Protein AF-A0AAE3IPI8-F1 (afdb_monomer_lite)

Structure (mmCIF, N/CA/C/O backbone):
data_AF-A0AAE3IPI8-F1
#
_entry.id   AF-A0AAE3IPI8-F1
#
loop_
_atom_site.group_PDB
_atom_site.id
_atom_site.type_symbol
_at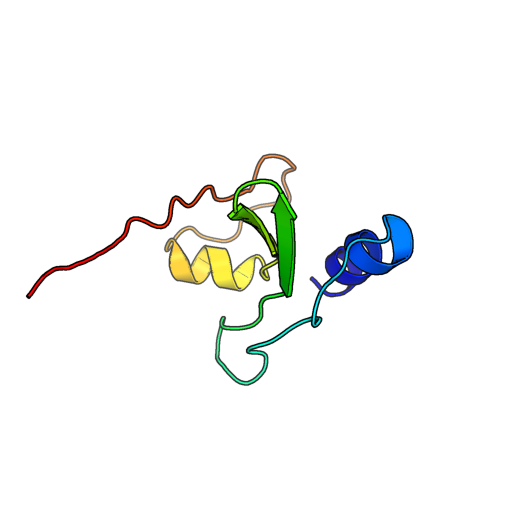om_site.label_atom_id
_atom_site.label_alt_id
_atom_site.label_comp_id
_atom_site.label_asym_id
_atom_site.label_entity_id
_atom_site.label_seq_id
_atom_site.pdbx_PDB_ins_code
_atom_site.Cartn_x
_atom_site.Cartn_y
_atom_site.Cartn_z
_atom_site.occupancy
_atom_site.B_iso_or_equiv
_atom_site.auth_seq_id
_atom_site.auth_comp_id
_atom_site.auth_asym_id
_atom_site.auth_atom_id
_atom_site.pdbx_PDB_model_num
ATOM 1 N N . MET A 1 1 ? 5.864 -6.499 -0.598 1.00 92.12 1 MET A N 1
ATOM 2 C CA . MET A 1 1 ? 4.509 -5.972 -0.302 1.00 92.12 1 MET A CA 1
ATOM 3 C C . MET A 1 1 ? 3.824 -6.816 0.766 1.00 92.12 1 MET A C 1
ATOM 5 O O . MET A 1 1 ? 3.174 -6.282 1.646 1.00 92.12 1 MET A O 1
ATOM 9 N N . GLU A 1 2 ? 4.016 -8.125 0.712 1.00 96.00 2 GLU A N 1
ATOM 10 C CA . GLU A 1 2 ? 3.561 -9.171 1.625 1.00 96.00 2 GLU A CA 1
ATOM 11 C C . GLU A 1 2 ? 3.762 -8.797 3.097 1.00 96.00 2 GLU A C 1
ATOM 13 O O . GLU A 1 2 ? 2.793 -8.797 3.843 1.00 96.00 2 GLU A O 1
ATOM 18 N N . LYS A 1 3 ? 4.972 -8.364 3.483 1.00 96.50 3 LYS A N 1
ATOM 19 C CA . LYS A 1 3 ? 5.257 -7.889 4.850 1.00 96.50 3 LYS A CA 1
ATOM 20 C C . LYS A 1 3 ? 4.387 -6.702 5.270 1.00 96.50 3 LYS A C 1
ATOM 22 O O . LYS A 1 3 ? 3.989 -6.602 6.421 1.00 96.50 3 LYS A O 1
ATOM 27 N N . SER A 1 4 ? 4.087 -5.791 4.344 1.00 95.62 4 SER A N 1
ATOM 28 C CA . SER A 1 4 ? 3.182 -4.673 4.617 1.00 95.62 4 SER A CA 1
ATOM 29 C C . SER A 1 4 ? 1.753 -5.179 4.805 1.00 95.62 4 SER A C 1
ATOM 31 O O . SER A 1 4 ? 1.084 -4.753 5.733 1.00 95.62 4 SER A O 1
ATOM 33 N N . VAL A 1 5 ? 1.294 -6.119 3.972 1.00 97.75 5 VAL A N 1
ATOM 34 C CA . VAL A 1 5 ? -0.039 -6.728 4.119 1.00 97.75 5 VAL A CA 1
ATOM 35 C C . VAL A 1 5 ? -0.173 -7.441 5.464 1.00 97.75 5 VAL A C 1
ATOM 37 O O . VAL A 1 5 ? -1.165 -7.230 6.147 1.00 97.75 5 VAL A O 1
ATOM 40 N N . GLU A 1 6 ? 0.828 -8.227 5.858 1.00 98.12 6 GLU A N 1
ATOM 41 C CA . GLU A 1 6 ? 0.907 -8.873 7.174 1.00 98.12 6 GLU A CA 1
ATOM 42 C C . GLU A 1 6 ? 0.862 -7.839 8.306 1.00 98.12 6 GLU A C 1
ATOM 44 O O . GLU A 1 6 ? 0.057 -7.963 9.220 1.00 98.12 6 GLU A O 1
ATOM 49 N N . PHE A 1 7 ? 1.638 -6.756 8.205 1.00 97.81 7 PHE A N 1
ATOM 50 C CA . PHE A 1 7 ? 1.619 -5.679 9.195 1.00 97.81 7 PHE A CA 1
ATOM 51 C C . PHE A 1 7 ? 0.228 -5.046 9.364 1.00 97.81 7 PHE A C 1
ATOM 53 O O . PHE A 1 7 ? -0.257 -4.919 10.485 1.00 97.81 7 PHE A O 1
ATOM 60 N N . TYR A 1 8 ? -0.441 -4.661 8.272 1.00 97.56 8 TYR A N 1
ATOM 61 C CA . TYR A 1 8 ? -1.758 -4.021 8.363 1.00 97.56 8 TYR A CA 1
ATOM 62 C C . TYR A 1 8 ? -2.862 -5.004 8.780 1.00 97.56 8 TYR A C 1
ATOM 64 O O . TYR A 1 8 ? -3.750 -4.631 9.545 1.00 97.56 8 TYR A O 1
ATOM 72 N N . ARG A 1 9 ? -2.808 -6.255 8.309 1.00 97.94 9 ARG A N 1
ATOM 73 C CA . ARG A 1 9 ? -3.809 -7.281 8.623 1.00 97.94 9 ARG A CA 1
ATOM 74 C C . ARG A 1 9 ? -3.635 -7.844 10.028 1.00 97.94 9 ARG A C 1
ATOM 76 O O . ARG A 1 9 ? -4.564 -7.788 10.821 1.00 97.94 9 ARG A O 1
ATOM 83 N N . ASP A 1 10 ? -2.455 -8.371 10.328 1.00 97.75 10 ASP A N 1
ATOM 84 C CA . ASP A 1 10 ? -2.198 -9.132 11.553 1.00 97.75 10 ASP A CA 1
ATOM 85 C C . ASP A 1 10 ? -1.672 -8.222 12.667 1.00 97.75 10 ASP A C 1
ATOM 87 O O . ASP A 1 10 ? -2.005 -8.413 13.833 1.00 97.75 10 ASP A O 1
ATOM 91 N N . GLY A 1 11 ? -0.889 -7.197 12.313 1.00 97.81 11 GLY A N 1
ATOM 92 C CA . GLY A 1 11 ? -0.359 -6.230 13.277 1.00 97.81 11 GLY A CA 1
ATOM 93 C C . GLY A 1 11 ? -1.390 -5.197 13.737 1.00 97.81 11 GLY A C 1
ATOM 94 O O . GLY A 1 11 ? -1.443 -4.878 14.922 1.00 97.81 11 GLY A O 1
ATOM 95 N N . LEU A 1 12 ? -2.217 -4.680 12.822 1.00 97.12 12 LEU A N 1
ATOM 96 C CA . LEU A 1 12 ? -3.233 -3.658 13.127 1.00 97.12 12 LEU A CA 1
ATOM 97 C C . LEU A 1 12 ? -4.678 -4.182 13.121 1.00 97.12 12 LEU A C 1
ATOM 99 O O . LEU A 1 12 ? -5.595 -3.425 13.434 1.00 97.12 12 LEU A O 1
ATOM 103 N N . GLY A 1 13 ? -4.902 -5.451 12.770 1.00 96.81 13 GLY A N 1
ATOM 104 C CA . GLY A 1 13 ? -6.237 -6.058 12.757 1.00 96.81 13 GLY A CA 1
ATOM 105 C C . GLY A 1 13 ? -7.146 -5.571 11.623 1.00 96.81 13 GLY A C 1
ATOM 106 O O . GLY A 1 13 ? -8.366 -5.708 11.722 1.00 96.81 13 GLY A O 1
ATOM 107 N N . LEU A 1 14 ? -6.601 -4.962 10.562 1.00 97.31 14 LEU A N 1
ATOM 108 C CA . LEU A 1 14 ? -7.413 -4.443 9.460 1.00 97.31 14 LEU A CA 1
ATOM 109 C C . LEU A 1 14 ? -7.863 -5.567 8.518 1.00 97.31 14 LEU A C 1
ATOM 111 O O . LEU A 1 14 ? -7.064 -6.379 8.052 1.00 97.31 14 LEU A O 1
ATOM 115 N N . SER A 1 15 ? -9.150 -5.570 8.167 1.00 96.50 15 SER A N 1
ATOM 116 C CA . SER A 1 15 ? -9.724 -6.576 7.269 1.00 96.50 15 SER A CA 1
ATOM 117 C C . SER A 1 15 ? -9.265 -6.391 5.819 1.00 96.50 15 SER A C 1
ATOM 119 O O . SER A 1 15 ? -9.295 -5.282 5.278 1.00 96.50 15 SER A O 1
ATOM 121 N N . THR A 1 16 ? -8.901 -7.495 5.167 1.00 97.56 16 THR A N 1
ATOM 122 C CA . THR A 1 16 ? -8.528 -7.551 3.749 1.00 97.56 16 THR A CA 1
ATOM 123 C C . THR A 1 16 ? -8.798 -8.942 3.174 1.00 97.56 16 THR A C 1
ATOM 125 O O . THR A 1 16 ? -8.624 -9.939 3.872 1.00 97.56 16 THR A O 1
ATOM 128 N N . ASP A 1 17 ? -9.129 -9.017 1.882 1.00 96.12 17 ASP A N 1
ATOM 129 C CA . ASP A 1 17 ? -9.212 -10.281 1.126 1.00 96.12 17 ASP A CA 1
ATOM 130 C C . ASP A 1 17 ? -7.819 -10.822 0.740 1.00 96.12 17 ASP A C 1
ATOM 132 O O . ASP A 1 17 ? -7.673 -11.844 0.068 1.00 96.12 17 ASP A O 1
ATOM 136 N N . GLY A 1 18 ? -6.764 -10.118 1.159 1.00 96.81 18 GLY A N 1
ATOM 137 C CA . GLY A 1 18 ? -5.383 -10.422 0.834 1.00 96.81 18 GLY A CA 1
ATOM 138 C C . GLY A 1 18 ? -4.950 -9.815 -0.497 1.00 96.81 18 GLY A C 1
ATOM 139 O O . GLY A 1 18 ? -5.504 -8.831 -0.984 1.00 96.81 18 GLY A O 1
ATOM 140 N N . ILE A 1 19 ? -3.884 -10.379 -1.063 1.00 97.75 19 ILE A N 1
ATOM 141 C CA . ILE A 1 19 ? -3.314 -9.901 -2.324 1.00 97.75 19 ILE A CA 1
ATOM 142 C C . ILE A 1 19 ? -4.045 -10.572 -3.490 1.00 97.75 19 ILE A C 1
ATOM 144 O O . ILE A 1 19 ? -3.926 -11.785 -3.690 1.00 97.75 19 ILE A O 1
ATOM 148 N N . VAL A 1 20 ? -4.728 -9.762 -4.290 1.00 96.81 20 VAL A N 1
ATOM 149 C CA . VAL A 1 20 ? -5.379 -10.145 -5.547 1.00 96.81 20 VAL A CA 1
ATOM 150 C C . VAL A 1 20 ? -4.506 -9.762 -6.745 1.00 96.81 20 VAL A C 1
ATOM 152 O O . VAL A 1 20 ? -3.512 -9.056 -6.596 1.00 96.81 20 VAL A O 1
ATOM 155 N N . GLY A 1 21 ? -4.838 -10.261 -7.940 1.00 94.38 21 GLY A N 1
ATOM 156 C CA . GLY A 1 21 ? -4.195 -9.830 -9.189 1.00 94.38 21 GLY A CA 1
ATOM 157 C C . GLY A 1 21 ? -2.759 -10.325 -9.418 1.00 94.38 21 GLY A C 1
ATOM 158 O O . GLY A 1 21 ? -2.099 -9.863 -10.341 1.00 94.38 21 GLY A O 1
ATOM 159 N N . ARG A 1 22 ? -2.274 -11.301 -8.634 1.00 93.38 22 ARG A N 1
ATOM 160 C CA . ARG A 1 22 ? -0.911 -11.867 -8.764 1.00 93.38 22 ARG A CA 1
ATOM 161 C C . ARG A 1 22 ? -0.588 -12.463 -10.141 1.00 93.38 22 ARG A C 1
ATOM 163 O O . ARG A 1 22 ? 0.582 -12.548 -10.487 1.00 93.38 22 ARG A O 1
ATOM 170 N N . GLY A 1 23 ? -1.600 -12.908 -10.887 1.00 92.62 23 GLY A N 1
ATOM 171 C CA . GLY A 1 23 ? -1.431 -13.483 -12.226 1.00 92.62 23 GLY A CA 1
ATOM 172 C C . GLY A 1 23 ? -1.258 -12.450 -13.342 1.00 92.62 23 GLY A C 1
ATOM 173 O O . GLY A 1 23 ? -1.004 -12.835 -14.477 1.00 92.62 23 GLY A O 1
ATOM 174 N N . PHE A 1 24 ? -1.404 -11.160 -13.035 1.00 92.31 24 PHE A N 1
ATOM 175 C CA . PHE A 1 24 ? -1.265 -10.079 -14.002 1.00 92.31 24 PHE A CA 1
ATOM 176 C C . PHE A 1 24 ? 0.034 -9.325 -13.746 1.00 92.31 24 PHE A C 1
ATOM 178 O O . PHE A 1 24 ? 0.370 -9.005 -12.601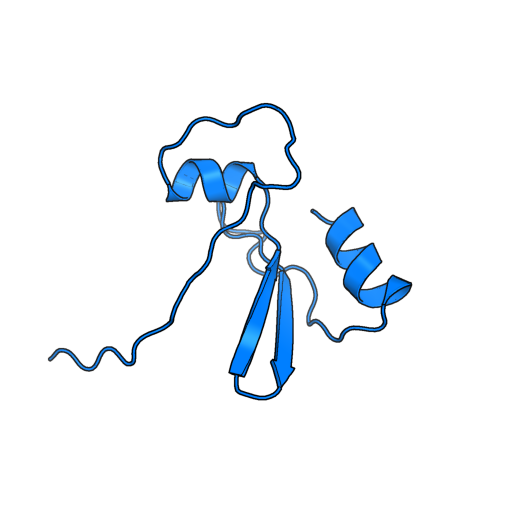 1.00 92.31 24 PHE A O 1
ATOM 185 N N . GLU A 1 25 ? 0.751 -9.013 -14.820 1.00 93.06 25 GLU A N 1
ATOM 186 C CA . GLU A 1 25 ? 1.931 -8.162 -14.745 1.00 93.06 25 GLU A CA 1
ATOM 187 C C . GLU A 1 25 ? 1.546 -6.815 -14.118 1.00 93.06 25 GLU A C 1
ATOM 189 O O . GLU A 1 25 ? 0.570 -6.182 -14.515 1.00 93.06 25 GLU A O 1
ATOM 194 N N . HIS A 1 26 ? 2.256 -6.429 -13.057 1.00 93.00 26 HIS A N 1
ATOM 195 C CA . HIS A 1 26 ? 1.967 -5.249 -12.234 1.00 93.00 26 HIS A CA 1
ATOM 196 C C . HIS A 1 26 ? 0.581 -5.188 -11.559 1.00 93.00 26 HIS A C 1
ATOM 198 O O . HIS A 1 26 ? 0.324 -4.226 -10.839 1.00 93.00 26 HIS A O 1
ATOM 204 N N . GLY A 1 27 ? -0.265 -6.217 -11.676 1.00 93.25 27 GLY A N 1
ATOM 205 C CA . GLY A 1 27 ? -1.640 -6.218 -11.158 1.00 93.25 27 GLY A CA 1
ATOM 206 C C . GLY A 1 27 ? -1.801 -6.632 -9.693 1.00 93.25 27 GLY A C 1
ATOM 207 O O . GLY A 1 27 ? -2.919 -6.637 -9.181 1.00 93.25 27 GLY A O 1
ATOM 208 N N . ALA A 1 28 ? -0.716 -6.998 -9.006 1.00 97.00 28 ALA A N 1
ATOM 209 C CA . ALA A 1 28 ? -0.778 -7.422 -7.612 1.00 97.00 28 ALA A CA 1
ATOM 210 C C . ALA A 1 28 ? -1.139 -6.251 -6.679 1.00 97.00 28 ALA A C 1
ATOM 212 O O . ALA A 1 28 ? -0.408 -5.264 -6.609 1.00 97.00 28 ALA A O 1
ATOM 213 N N . VAL A 1 29 ? -2.224 -6.391 -5.916 1.00 97.12 29 VAL A N 1
ATOM 214 C CA . VAL A 1 29 ? -2.704 -5.367 -4.973 1.00 97.12 29 VAL A CA 1
ATOM 215 C C . VAL A 1 29 ? -3.418 -6.003 -3.785 1.00 97.12 29 VAL A C 1
ATOM 217 O O . VAL A 1 29 ? -4.107 -7.006 -3.938 1.00 97.12 29 VAL A O 1
ATOM 220 N N . ALA A 1 30 ? -3.281 -5.408 -2.601 1.00 98.06 30 ALA A N 1
ATOM 221 C CA . ALA A 1 30 ? -4.167 -5.665 -1.465 1.00 98.06 30 ALA A CA 1
ATOM 222 C C . ALA A 1 30 ? -4.965 -4.406 -1.121 1.00 98.06 30 ALA A C 1
ATOM 224 O O . ALA A 1 30 ? -4.420 -3.301 -1.140 1.00 98.06 30 ALA A O 1
ATOM 225 N N . PHE A 1 31 ? -6.239 -4.579 -0.781 1.00 97.50 31 PHE A N 1
ATOM 226 C CA . PHE A 1 31 ? -7.129 -3.482 -0.416 1.00 97.50 31 PHE A CA 1
ATOM 227 C C . PHE A 1 31 ? -7.586 -3.599 1.037 1.00 97.50 31 PHE A C 1
ATOM 229 O O . PHE A 1 31 ? -7.910 -4.690 1.506 1.00 97.50 31 PHE A O 1
ATOM 236 N N . PHE A 1 32 ? -7.659 -2.453 1.709 1.00 97.75 32 PHE A N 1
ATOM 237 C CA . PHE A 1 32 ? -8.232 -2.284 3.039 1.00 97.75 32 PHE A CA 1
ATOM 238 C C . PHE A 1 32 ? -9.294 -1.192 2.950 1.00 97.75 32 PHE A C 1
ATOM 240 O O . PHE A 1 32 ? -8.997 -0.059 2.559 1.00 97.75 32 PHE A O 1
ATOM 247 N N . ASN A 1 33 ? -10.540 -1.545 3.255 1.00 95.19 33 ASN A N 1
ATOM 248 C CA . ASN A 1 33 ? -11.660 -0.609 3.219 1.00 95.19 33 ASN A CA 1
ATOM 249 C C . ASN A 1 33 ? -11.840 0.035 4.594 1.00 95.19 33 ASN A C 1
ATOM 251 O O . ASN A 1 33 ? -11.867 -0.658 5.609 1.00 95.19 33 ASN A O 1
ATOM 255 N N . PHE A 1 34 ? -12.010 1.352 4.609 1.00 93.44 34 PHE A N 1
ATOM 256 C CA . PHE A 1 34 ? -12.324 2.129 5.801 1.00 93.44 34 PHE A CA 1
ATOM 257 C C . PHE A 1 34 ? -13.716 2.750 5.687 1.00 93.44 34 PHE A C 1
ATOM 259 O O . PHE A 1 34 ? -14.432 2.595 4.693 1.00 93.44 34 PHE A O 1
ATOM 266 N N . GLN A 1 35 ? -14.101 3.468 6.738 1.00 91.62 35 GLN A N 1
ATOM 267 C CA . GLN A 1 35 ? -15.344 4.226 6.775 1.00 91.62 35 GLN A CA 1
ATOM 268 C C . GLN A 1 35 ? -15.383 5.284 5.661 1.00 91.62 35 GLN A C 1
ATOM 270 O O . GLN A 1 35 ? -14.353 5.711 5.132 1.00 91.62 35 GLN A O 1
ATOM 275 N N . SER A 1 36 ? -16.595 5.704 5.298 1.00 91.62 36 SER A N 1
ATOM 276 C CA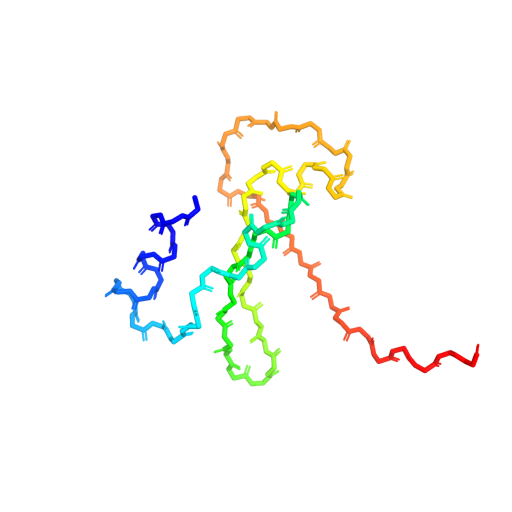 . SER A 1 36 ? -16.830 6.783 4.327 1.00 91.62 36 SER A CA 1
ATOM 277 C C . SER A 1 36 ? -16.221 6.545 2.936 1.00 91.62 36 SER A C 1
ATOM 279 O O . SER A 1 36 ? -15.937 7.493 2.210 1.00 91.62 36 SER A O 1
ATOM 281 N N . GLY A 1 37 ? -16.018 5.281 2.547 1.00 89.75 37 GLY A N 1
ATOM 282 C CA . GLY A 1 37 ? -15.543 4.907 1.211 1.00 89.75 37 GLY A CA 1
ATOM 283 C C . GLY A 1 37 ? -14.044 5.117 0.971 1.00 89.75 37 GLY A C 1
ATOM 284 O O . GLY A 1 37 ? -13.584 4.940 -0.157 1.00 89.75 37 GLY A O 1
ATOM 285 N N . VAL A 1 38 ? -13.271 5.460 2.006 1.00 9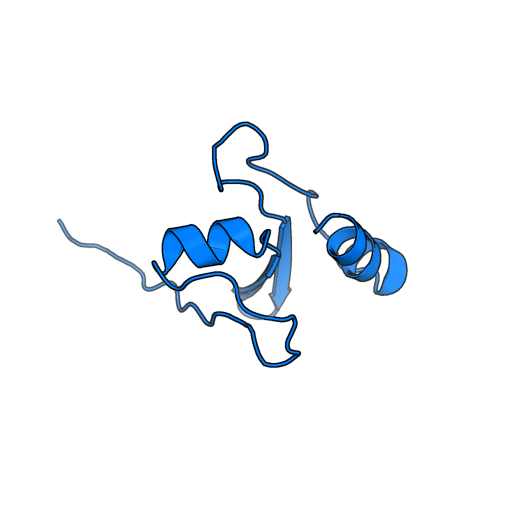4.75 38 VAL A N 1
ATOM 286 C CA . VAL A 1 38 ? -11.807 5.539 1.918 1.00 94.75 38 VAL A CA 1
ATOM 287 C C . VAL A 1 38 ? -11.224 4.132 1.803 1.00 94.75 38 VAL A C 1
ATOM 289 O O . VAL A 1 38 ? -11.649 3.207 2.496 1.00 94.75 38 VAL A O 1
ATOM 292 N N . ARG A 1 39 ? -10.221 3.965 0.940 1.00 95.50 39 ARG A N 1
ATOM 293 C CA . ARG A 1 39 ? -9.535 2.688 0.734 1.00 95.50 39 ARG A CA 1
ATOM 294 C C . ARG A 1 39 ? -8.026 2.888 0.723 1.00 95.50 39 ARG A C 1
ATOM 296 O O . ARG A 1 39 ? -7.527 3.719 -0.030 1.00 95.50 39 ARG A O 1
ATOM 303 N N . LEU A 1 40 ? -7.308 2.087 1.505 1.00 96.62 40 LEU A N 1
ATOM 304 C CA . LEU A 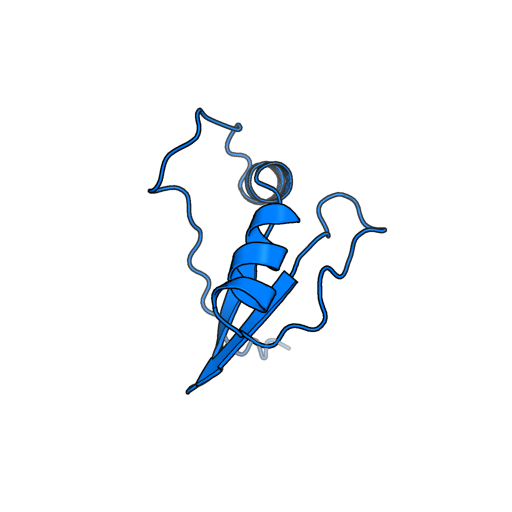1 40 ? -5.861 1.927 1.359 1.00 96.62 40 LEU A CA 1
ATOM 305 C C . LEU A 1 40 ? -5.599 0.781 0.387 1.00 96.62 40 LEU A C 1
ATOM 307 O O . LEU A 1 40 ? -6.112 -0.324 0.566 1.00 96.62 40 LEU A O 1
ATOM 311 N N . ALA A 1 41 ? -4.793 1.050 -0.633 1.00 96.75 41 ALA A N 1
ATOM 312 C CA . ALA A 1 41 ? -4.301 0.047 -1.562 1.00 96.75 41 ALA A CA 1
ATOM 313 C C . ALA A 1 41 ? -2.792 -0.120 -1.368 1.00 96.75 41 ALA A C 1
ATOM 315 O O . ALA A 1 41 ? -2.052 0.862 -1.371 1.00 96.75 41 ALA A O 1
ATOM 316 N N . LEU A 1 42 ? -2.332 -1.359 -1.208 1.00 96.75 42 LEU A N 1
ATOM 317 C CA . LEU A 1 42 ? -0.910 -1.691 -1.143 1.00 96.75 42 LEU A CA 1
ATOM 318 C C . LEU A 1 42 ? -0.491 -2.334 -2.456 1.00 96.75 42 LEU A C 1
ATOM 320 O O . LEU A 1 42 ? -1.073 -3.343 -2.852 1.00 96.75 42 LEU A O 1
ATOM 324 N N . TRP A 1 43 ? 0.491 -1.730 -3.120 1.00 95.12 43 TRP A N 1
ATOM 325 C CA . TRP A 1 43 ? 1.038 -2.162 -4.407 1.00 95.12 43 TRP A CA 1
ATOM 326 C C . TRP A 1 43 ? 2.546 -2.422 -4.272 1.00 95.12 43 TRP A C 1
ATOM 328 O O . TRP A 1 43 ? 3.214 -1.813 -3.427 1.00 95.12 43 TRP A O 1
ATOM 338 N N . PRO A 1 44 ? 3.146 -3.280 -5.113 1.00 94.44 44 PRO A N 1
ATOM 339 C CA . PRO A 1 44 ? 4.591 -3.303 -5.279 1.00 94.44 44 PRO A CA 1
ATOM 340 C C . PRO A 1 44 ? 5.077 -1.958 -5.839 1.00 94.44 44 PRO A C 1
ATOM 342 O O . PRO A 1 44 ? 4.491 -1.432 -6.782 1.00 94.44 44 PRO A O 1
ATOM 345 N N . ARG A 1 45 ? 6.211 -1.437 -5.348 1.00 93.50 45 ARG A N 1
ATOM 346 C CA . ARG A 1 45 ? 6.827 -0.198 -5.883 1.00 93.50 45 ARG A CA 1
ATOM 347 C C . ARG A 1 45 ? 7.065 -0.267 -7.399 1.00 93.50 45 ARG A C 1
ATOM 349 O O . ARG A 1 45 ? 6.904 0.724 -8.098 1.00 93.50 45 ARG A O 1
ATOM 356 N N . LYS A 1 46 ? 7.383 -1.462 -7.912 1.00 93.81 46 LYS A N 1
ATOM 357 C CA . LYS A 1 46 ? 7.513 -1.735 -9.352 1.00 93.81 46 LYS A CA 1
ATOM 358 C C . LYS A 1 46 ? 6.225 -1.451 -10.131 1.00 93.81 46 LYS A C 1
ATOM 360 O O . LYS A 1 46 ? 6.309 -0.926 -11.230 1.00 93.81 46 LYS A O 1
ATOM 365 N N . SER A 1 47 ? 5.058 -1.773 -9.571 1.00 94.94 47 SER A N 1
ATOM 366 C CA . SER A 1 47 ? 3.770 -1.490 -10.213 1.00 94.94 47 SER A CA 1
ATOM 367 C C . SER A 1 47 ? 3.495 0.008 -10.296 1.00 94.94 47 SER A C 1
ATOM 369 O O . SER A 1 47 ? 3.073 0.483 -11.339 1.00 94.94 47 SER A O 1
ATOM 371 N N . ILE A 1 48 ? 3.807 0.760 -9.237 1.00 93.25 48 ILE A N 1
ATOM 372 C CA . ILE A 1 48 ? 3.649 2.224 -9.229 1.00 93.25 48 ILE A CA 1
ATOM 373 C C . ILE A 1 48 ? 4.611 2.893 -10.218 1.00 93.25 48 ILE A C 1
ATOM 375 O O . ILE A 1 48 ? 4.225 3.813 -10.933 1.00 93.25 48 ILE A O 1
ATOM 379 N N . SER A 1 49 ? 5.854 2.414 -10.297 1.00 94.19 49 SER A N 1
ATOM 380 C CA . SER A 1 49 ? 6.823 2.899 -11.286 1.00 94.19 49 SER A CA 1
ATOM 381 C C . SER A 1 49 ? 6.331 2.679 -12.719 1.00 94.19 49 SER A C 1
ATOM 383 O O . SER A 1 49 ? 6.396 3.600 -13.529 1.00 94.19 49 SER A O 1
ATOM 385 N N . ASN A 1 50 ? 5.771 1.500 -13.007 1.00 94.44 50 ASN A N 1
ATOM 386 C CA . ASN A 1 50 ? 5.176 1.192 -14.306 1.00 94.44 50 ASN A CA 1
ATOM 387 C C . ASN A 1 50 ? 3.956 2.076 -14.626 1.00 94.44 50 ASN A C 1
ATOM 389 O O . ASN A 1 50 ? 3.846 2.577 -15.736 1.00 94.44 50 ASN A O 1
ATOM 393 N N . ASP A 1 51 ? 3.056 2.291 -13.663 1.00 92.69 51 ASP A N 1
ATOM 394 C CA . ASP A 1 51 ? 1.843 3.106 -13.852 1.00 92.69 51 ASP A CA 1
ATOM 395 C C . ASP A 1 51 ? 2.158 4.593 -14.107 1.00 92.69 51 ASP A C 1
ATOM 397 O O . ASP A 1 51 ? 1.540 5.247 -14.943 1.00 92.69 51 ASP A O 1
ATOM 401 N N . THR A 1 52 ? 3.168 5.126 -13.416 1.00 92.56 52 THR A N 1
ATOM 402 C CA . THR A 1 52 ? 3.524 6.555 -13.461 1.00 92.56 52 THR A CA 1
ATOM 403 C C . THR A 1 52 ? 4.596 6.905 -14.494 1.00 92.56 52 THR A C 1
ATOM 405 O O . THR A 1 52 ? 4.834 8.088 -14.738 1.00 92.56 52 THR A O 1
ATOM 408 N N . ASN A 1 53 ? 5.276 5.911 -15.077 1.00 94.69 53 ASN A N 1
ATOM 409 C CA . ASN A 1 53 ? 6.518 6.074 -15.848 1.00 94.69 53 ASN A CA 1
ATOM 410 C C . ASN A 1 53 ? 7.650 6.799 -15.090 1.00 94.69 53 ASN A C 1
ATOM 412 O O . ASN A 1 53 ? 8.583 7.324 -15.701 1.00 94.69 53 ASN A O 1
ATOM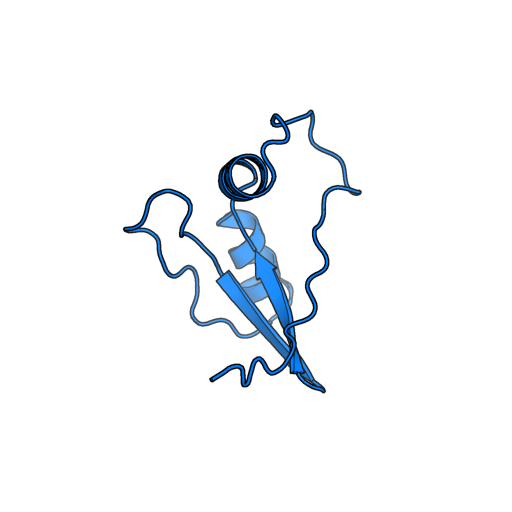 416 N N . ILE A 1 54 ? 7.600 6.823 -13.756 1.00 93.12 54 ILE A N 1
ATOM 417 C CA . ILE A 1 54 ? 8.665 7.376 -12.915 1.00 93.12 54 ILE A CA 1
ATOM 418 C C . ILE A 1 54 ? 9.603 6.230 -12.508 1.00 93.12 54 ILE A C 1
ATOM 420 O O . ILE A 1 54 ? 9.126 5.232 -11.958 1.00 93.12 54 ILE A O 1
ATOM 424 N N . PRO A 1 55 ? 10.929 6.331 -12.730 1.00 94.50 55 PRO A N 1
ATOM 425 C CA . PRO A 1 55 ? 11.873 5.296 -12.314 1.00 94.50 55 PRO A CA 1
ATOM 426 C C . PRO A 1 55 ? 11.835 5.041 -10.804 1.00 94.50 55 PRO A C 1
ATOM 428 O O . PRO A 1 55 ? 11.669 5.967 -10.010 1.00 94.50 55 PRO A O 1
ATOM 431 N N . ILE A 1 56 ? 12.042 3.786 -10.397 1.00 93.56 56 ILE A N 1
ATOM 432 C CA . ILE A 1 56 ? 12.160 3.422 -8.978 1.00 93.56 56 ILE A CA 1
ATOM 433 C C . ILE A 1 56 ? 13.344 4.164 -8.353 1.00 93.56 56 ILE A C 1
ATOM 435 O O . ILE A 1 56 ? 14.472 4.050 -8.826 1.00 93.56 56 ILE A O 1
ATOM 439 N N . GLN A 1 57 ? 13.080 4.867 -7.255 1.00 90.56 57 GLN A N 1
ATOM 440 C CA . GLN A 1 57 ? 14.077 5.603 -6.478 1.00 90.56 57 GLN A CA 1
ATOM 441 C C . GLN A 1 57 ? 14.489 4.827 -5.212 1.00 90.56 57 GLN A C 1
ATOM 443 O O . GLN A 1 57 ? 13.989 3.729 -4.922 1.00 90.56 57 GLN A O 1
ATOM 448 N N . ASN A 1 58 ? 15.389 5.402 -4.415 1.00 92.38 58 ASN A N 1
ATOM 449 C CA . ASN A 1 58 ? 15.662 4.918 -3.058 1.00 92.38 58 ASN A CA 1
ATOM 450 C C . ASN A 1 58 ? 14.405 4.996 -2.184 1.00 92.38 58 ASN A C 1
ATOM 452 O O . ASN A 1 58 ? 13.587 5.886 -2.365 1.00 92.38 58 ASN A O 1
ATOM 456 N N . ILE A 1 59 ? 14.253 4.066 -1.237 1.00 89.88 59 ILE A N 1
ATOM 457 C CA . ILE A 1 59 ? 13.081 4.022 -0.349 1.00 89.88 59 ILE A CA 1
ATOM 458 C C . ILE A 1 59 ? 12.952 5.350 0.407 1.00 89.88 59 ILE A C 1
ATOM 460 O O . ILE A 1 59 ? 13.904 5.792 1.049 1.00 89.88 59 ILE A O 1
ATOM 464 N N . SER A 1 60 ? 11.759 5.941 0.372 1.00 87.75 60 SER A N 1
ATOM 465 C CA . SER A 1 60 ? 11.425 7.162 1.103 1.00 87.75 60 SER A CA 1
ATOM 466 C C . SER A 1 60 ? 10.026 7.054 1.725 1.00 87.75 60 SER A C 1
ATOM 468 O O . SER A 1 60 ? 9.119 6.505 1.096 1.00 87.75 60 SER A O 1
ATOM 470 N N . PRO A 1 61 ? 9.813 7.582 2.946 1.00 86.12 61 PRO A N 1
ATOM 471 C CA . PRO A 1 61 ? 8.502 7.568 3.599 1.00 86.12 61 PRO A CA 1
ATOM 472 C C . PRO A 1 61 ? 7.461 8.463 2.904 1.00 86.12 61 PRO A C 1
ATOM 474 O O . PRO A 1 61 ? 6.284 8.389 3.237 1.00 86.12 61 PRO A O 1
ATOM 477 N N . LEU A 1 62 ? 7.876 9.307 1.953 1.00 86.12 62 LEU A N 1
ATOM 478 C CA . LEU A 1 62 ? 6.994 10.224 1.223 1.00 86.12 62 LEU A CA 1
ATOM 479 C C . LEU A 1 62 ? 6.474 9.643 -0.104 1.00 86.12 62 LEU A C 1
ATOM 481 O O . LEU A 1 62 ? 5.785 10.334 -0.849 1.00 86.12 62 LEU A O 1
ATOM 485 N N . GLU A 1 63 ? 6.795 8.388 -0.423 1.00 87.06 63 GLU A N 1
ATOM 486 C CA . GLU A 1 63 ? 6.371 7.736 -1.664 1.00 87.06 63 GLU A CA 1
ATOM 487 C C . GLU A 1 63 ? 4.967 7.133 -1.533 1.00 87.06 63 GLU A C 1
ATOM 489 O O . GLU A 1 63 ? 4.804 5.978 -1.134 1.00 87.06 63 GLU A O 1
ATOM 494 N N . PHE A 1 64 ? 3.937 7.899 -1.893 1.00 91.06 64 PHE A N 1
ATOM 495 C CA . PHE A 1 64 ? 2.564 7.400 -1.960 1.00 91.06 64 PHE A CA 1
ATOM 496 C C . PHE A 1 64 ? 1.760 8.078 -3.071 1.00 91.06 64 PHE A C 1
ATOM 498 O O . PHE A 1 64 ? 2.086 9.168 -3.534 1.00 91.06 64 PHE A O 1
ATOM 505 N N . THR A 1 65 ? 0.689 7.414 -3.495 1.00 92.38 65 THR A N 1
ATOM 506 C CA . THR A 1 65 ? -0.260 7.926 -4.486 1.00 92.38 65 THR A CA 1
ATOM 507 C C . THR A 1 65 ? -1.585 8.255 -3.810 1.00 92.38 65 THR A C 1
ATOM 509 O O . THR A 1 65 ? -2.061 7.475 -2.983 1.00 92.38 65 THR A O 1
ATOM 512 N N . ILE A 1 66 ? -2.222 9.358 -4.205 1.00 93.62 66 ILE A N 1
ATOM 513 C CA . ILE A 1 66 ? -3.604 9.671 -3.824 1.00 93.62 66 ILE A CA 1
ATOM 514 C C . ILE A 1 66 ? -4.465 9.587 -5.081 1.00 93.62 66 ILE A C 1
ATOM 516 O O . ILE A 1 66 ? -4.202 10.278 -6.061 1.00 93.62 66 ILE A O 1
ATOM 520 N N . GLY A 1 67 ? -5.498 8.751 -5.040 1.00 91.69 67 GLY A N 1
ATOM 521 C CA . GLY A 1 67 ? -6.484 8.632 -6.109 1.00 91.69 67 GLY A CA 1
ATOM 522 C C . GLY A 1 67 ? -7.872 9.015 -5.614 1.00 91.69 67 GLY A C 1
ATOM 523 O O . GLY A 1 67 ? -8.273 8.625 -4.517 1.00 91.69 67 GLY A O 1
ATOM 524 N N . HIS A 1 68 ? -8.623 9.746 -6.436 1.00 91.50 68 HIS A N 1
ATOM 525 C CA . HIS A 1 68 ? -10.044 9.993 -6.220 1.00 91.50 68 HIS A CA 1
ATOM 526 C C . HIS A 1 68 ? -10.837 9.377 -7.372 1.00 91.50 68 HIS A C 1
ATOM 528 O O . HIS A 1 68 ? -10.780 9.846 -8.509 1.00 91.50 68 HIS A O 1
ATOM 534 N N . ASN A 1 69 ? -11.570 8.305 -7.071 1.00 88.50 69 ASN A N 1
ATOM 535 C CA . ASN A 1 69 ? -12.436 7.665 -8.049 1.00 88.50 69 ASN A CA 1
ATOM 536 C C . ASN A 1 69 ? -13.651 8.559 -8.299 1.00 88.50 69 ASN A C 1
ATOM 538 O O . ASN A 1 69 ? -14.530 8.677 -7.447 1.00 88.50 69 ASN A O 1
ATOM 542 N N . VAL A 1 70 ? -13.710 9.166 -9.479 1.00 87.50 70 VAL A N 1
ATOM 543 C CA . VAL A 1 70 ? -14.882 9.916 -9.933 1.00 87.50 70 VAL A CA 1
ATOM 544 C C . VAL A 1 70 ? -15.873 8.974 -10.613 1.00 87.50 70 VAL A C 1
ATOM 546 O O . VAL A 1 70 ? -15.483 8.061 -11.345 1.00 87.50 70 VAL A O 1
ATOM 549 N N . ILE A 1 71 ? -17.172 9.193 -10.401 1.00 79.06 71 ILE A N 1
ATOM 550 C CA . ILE A 1 71 ? -18.219 8.459 -11.121 1.00 79.06 71 ILE A CA 1
ATOM 551 C C . ILE A 1 71 ? -18.147 8.877 -12.590 1.00 79.06 71 ILE A C 1
ATOM 553 O O . ILE A 1 71 ? -18.672 9.917 -12.983 1.00 79.06 71 ILE A O 1
ATOM 557 N N . LYS A 1 72 ? -17.502 8.069 -13.429 1.00 63.78 72 LYS A N 1
ATOM 558 C CA . LYS A 1 72 ? -17.532 8.283 -14.873 1.00 63.78 72 LYS A CA 1
ATOM 559 C C . LYS A 1 72 ? -18.810 7.658 -15.439 1.00 63.78 72 LYS A C 1
ATOM 561 O O . LYS A 1 72 ? -18.843 6.474 -15.749 1.00 63.78 72 LYS A O 1
ATOM 566 N N . ARG A 1 73 ? -19.860 8.467 -15.617 1.00 57.00 73 ARG A N 1
ATOM 567 C CA . ARG A 1 73 ? -20.809 8.274 -16.727 1.00 57.00 73 ARG A CA 1
ATOM 568 C C . ARG A 1 73 ? -20.316 9.141 -17.873 1.00 57.00 73 ARG A C 1
ATOM 570 O O . ARG A 1 73 ? -20.571 10.338 -17.886 1.00 57.00 73 ARG A O 1
ATOM 577 N N . MET A 1 74 ? -19.616 8.545 -18.827 1.00 52.47 74 MET A N 1
ATOM 578 C CA . MET A 1 74 ? -19.536 9.112 -20.169 1.00 52.47 74 MET A CA 1
ATOM 579 C C . MET A 1 74 ? -20.039 8.051 -21.139 1.00 52.47 74 MET A C 1
ATOM 581 O O . MET A 1 74 ? -19.635 6.894 -21.036 1.00 52.47 74 MET A O 1
ATOM 585 N N . LYS A 1 75 ? -21.021 8.479 -21.938 1.00 45.06 75 LYS A N 1
ATOM 586 C CA . LYS A 1 75 ? -21.680 7.743 -23.018 1.00 45.06 75 LYS A CA 1
ATOM 587 C C . LYS A 1 75 ? -20.671 7.184 -24.011 1.00 45.06 75 LYS A C 1
ATOM 589 O O . LYS A 1 75 ? -19.649 7.871 -24.228 1.00 45.06 75 LYS A O 1
#

Organism: NCBI:txid1856322

Radius of gyration: 13.89 Å; chains: 1; bounding box: 37×24×36 Å

pLDDT: mean 91.83, std 9.62, range [45.06, 98.12]

Sequence (75 aa):
MEKSVEFYRDGLGLSTDGIVGRGFEHGAVAFFNFQSGVRLALWPRKSISNDTNIPIQNISPLEFTIGHNVIKRMK

InterPro domains:
  IPR029068 Glyoxalase/Bleomycin resistance protein/Dihydroxybiphenyl dioxygenase [G3DSA:3.10.180.10] (1-75)
  IPR029068 Glyoxalase/Bleomycin resistance protein/Dihydroxybiphenyl dioxygenase [SSF54593] (1-53)

Foldseek 3Di:
DQVVQCCVCVVVVFDWPAWPDPVPDQRTWIWTADPPGDIDIDGDLVSVCVVVVPDDDPDDPPDDDDDDDDPDPDD

Secondary structure (DSSP, 8-state):
-HHHHHIIIIIT------EE-TTSTT--EEEEE-GGG-EEEE--HHHHHHHHTPPP-S--TT-------------